Protein AF-A0A2E4NJY4-F1 (afdb_monomer)

Secondary structure (DSSP, 8-state):
-----GGGS-HHHHHHHHHHHHHHHHHHHHHHHHHHHHHHHHHHHHHSPPP--S--S------HHHHHHHHHHHHHHHHHHHHHHHHHHHHHHHHT-S-SS--

Structure (mmCIF, N/CA/C/O backbone):
data_AF-A0A2E4NJY4-F1
#
_entry.id   AF-A0A2E4NJY4-F1
#
loop_
_atom_site.group_PDB
_atom_site.id
_atom_site.type_symbol
_atom_site.label_atom_id
_atom_site.label_alt_id
_atom_site.label_comp_id
_atom_site.label_asym_id
_atom_site.label_entity_id
_atom_site.label_seq_id
_atom_site.pdbx_PDB_ins_code
_atom_site.Cartn_x
_atom_site.Cartn_y
_atom_site.Cartn_z
_atom_site.occupancy
_atom_site.B_iso_or_equiv
_atom_site.auth_seq_id
_atom_site.auth_comp_id
_atom_site.auth_asym_id
_atom_site.auth_atom_id
_atom_site.pdbx_PDB_model_num
ATOM 1 N N . MET A 1 1 ? -5.753 20.124 38.294 1.00 34.56 1 MET A N 1
ATOM 2 C CA . MET A 1 1 ? -6.091 19.967 36.862 1.00 34.56 1 MET A CA 1
ATOM 3 C C . MET A 1 1 ? -7.197 18.928 36.745 1.00 34.56 1 MET A C 1
ATOM 5 O O . MET A 1 1 ? -7.000 17.811 37.198 1.00 34.56 1 MET A O 1
ATOM 9 N N . LYS A 1 2 ? -8.380 19.304 36.238 1.00 36.62 2 LYS A N 1
ATOM 10 C CA . LYS A 1 2 ? -9.486 18.368 35.973 1.00 36.62 2 LYS A CA 1
ATOM 11 C C . LYS A 1 2 ? -9.228 17.725 34.609 1.00 36.62 2 LYS A C 1
ATOM 13 O O . LYS A 1 2 ? -9.400 18.387 33.590 1.00 36.62 2 LYS A O 1
ATOM 18 N N . LEU A 1 3 ? -8.766 16.478 34.598 1.00 55.16 3 LEU A N 1
ATOM 19 C CA . LEU A 1 3 ? -8.712 15.669 33.381 1.00 55.16 3 LEU A CA 1
ATOM 20 C C . LEU A 1 3 ? -10.158 15.399 32.961 1.00 55.16 3 LEU A C 1
ATOM 22 O O . LEU A 1 3 ? -10.919 14.794 33.714 1.00 55.16 3 LEU A O 1
ATOM 26 N N . ILE A 1 4 ? -10.557 15.933 31.807 1.00 56.66 4 ILE A N 1
ATOM 27 C CA . ILE A 1 4 ? -11.868 15.657 31.219 1.00 56.66 4 ILE A CA 1
ATOM 28 C C . ILE A 1 4 ? -11.913 14.142 30.984 1.00 56.66 4 ILE A C 1
ATOM 30 O O . ILE A 1 4 ? -11.043 13.631 30.277 1.00 56.66 4 ILE A O 1
ATOM 34 N N . PRO A 1 5 ? -12.854 13.400 31.593 1.00 49.22 5 PRO A N 1
ATOM 35 C CA . PRO A 1 5 ? -12.918 11.967 31.382 1.00 49.22 5 PRO A CA 1
ATOM 36 C C . PRO A 1 5 ? -13.230 11.707 29.904 1.00 49.22 5 PRO A C 1
ATOM 38 O O . PRO A 1 5 ? -14.195 12.244 29.357 1.00 49.22 5 PRO A O 1
ATOM 41 N N . TYR A 1 6 ? -12.411 10.862 29.273 1.00 52.03 6 TYR A N 1
ATOM 42 C CA . TYR A 1 6 ? -12.509 10.427 27.871 1.00 52.03 6 TY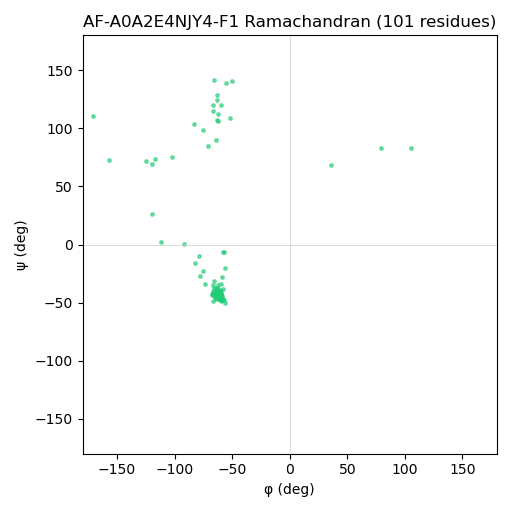R A CA 1
ATOM 43 C C . TYR A 1 6 ? -13.862 9.772 27.508 1.00 52.03 6 TYR A C 1
ATOM 45 O O . TYR A 1 6 ? -14.176 9.595 26.337 1.00 52.03 6 TYR A O 1
ATOM 53 N N . SER A 1 7 ? -14.728 9.540 28.500 1.00 51.09 7 SER A N 1
ATOM 54 C CA . SER A 1 7 ? -16.115 9.068 28.389 1.00 51.09 7 SER A CA 1
ATOM 55 C C . SER A 1 7 ? -17.052 9.945 27.531 1.00 51.09 7 SER A C 1
ATOM 57 O O . SER A 1 7 ? -18.193 9.549 27.299 1.00 51.09 7 SER A O 1
ATOM 59 N N . ASN A 1 8 ? -16.623 11.122 27.060 1.00 47.72 8 ASN A N 1
ATOM 60 C CA . ASN A 1 8 ? -17.412 11.965 26.148 1.00 47.72 8 ASN A CA 1
ATOM 61 C C . ASN A 1 8 ? -17.137 11.718 24.651 1.00 47.72 8 ASN A C 1
ATOM 63 O O . ASN A 1 8 ? -17.766 12.357 23.801 1.00 47.72 8 ASN A O 1
ATOM 67 N N . LEU A 1 9 ? -16.248 10.782 24.294 1.00 53.34 9 LEU A N 1
ATOM 68 C CA . LEU A 1 9 ? -16.159 10.263 22.927 1.00 53.34 9 LEU A CA 1
ATOM 69 C C . LEU A 1 9 ? -17.392 9.391 22.650 1.00 53.34 9 LEU A C 1
ATOM 71 O O . LEU A 1 9 ? -17.389 8.179 22.830 1.00 53.34 9 LEU A O 1
ATOM 75 N N . LYS A 1 10 ? -18.496 10.033 22.247 1.00 54.59 10 LYS A N 1
ATOM 76 C CA . LYS A 1 10 ? -19.745 9.350 21.886 1.00 54.59 10 LYS A CA 1
ATOM 77 C C . LYS A 1 10 ? -19.470 8.209 20.886 1.00 54.59 10 LYS A C 1
ATOM 79 O O . LYS A 1 10 ? -18.755 8.439 19.907 1.00 54.59 10 LYS A O 1
ATOM 84 N N . PRO A 1 11 ? -20.142 7.048 21.015 1.00 55.28 11 PRO A N 1
ATOM 85 C CA . PRO A 1 11 ? -19.958 5.877 20.141 1.00 55.28 11 PRO A CA 1
ATOM 86 C C . PRO A 1 11 ? -20.177 6.169 18.643 1.00 55.28 11 PRO A C 1
ATOM 88 O O . PRO A 1 11 ? -19.645 5.477 17.779 1.00 55.28 11 PRO A O 1
ATOM 91 N N . LYS A 1 12 ? -20.887 7.256 18.309 1.00 58.84 12 LYS A N 1
ATOM 92 C CA . LYS A 1 12 ? -21.047 7.752 16.933 1.00 58.84 12 LYS A CA 1
ATOM 93 C C . LYS A 1 12 ? -19.713 8.116 16.256 1.00 58.84 12 LYS A C 1
ATOM 95 O O . LYS A 1 12 ? -19.580 7.921 15.051 1.00 58.84 12 LYS A O 1
ATOM 100 N N . ASN A 1 13 ? -18.729 8.614 17.006 1.00 66.69 13 ASN A N 1
ATOM 101 C CA . ASN A 1 13 ? -17.432 9.010 16.449 1.00 66.69 13 ASN A CA 1
ATOM 102 C C . ASN A 1 13 ? -16.516 7.802 16.182 1.00 66.69 13 ASN A C 1
ATOM 104 O O . ASN A 1 13 ? -15.723 7.849 15.243 1.00 66.69 13 ASN A O 1
ATOM 108 N N . LEU A 1 14 ? -16.677 6.699 16.926 1.00 69.50 14 LEU A N 1
ATOM 109 C CA . LEU A 1 14 ? -15.945 5.447 16.691 1.00 69.50 14 LEU A CA 1
ATOM 110 C C . LEU A 1 14 ? -16.275 4.833 15.323 1.00 69.50 14 LEU A C 1
ATOM 112 O O . LEU A 1 14 ? -15.378 4.390 14.609 1.00 69.50 14 LEU A O 1
ATOM 116 N N . GLY A 1 15 ? -17.554 4.839 14.932 1.00 73.38 15 GLY A N 1
ATOM 117 C CA . GLY A 1 15 ? -17.982 4.307 13.633 1.00 73.38 15 GLY A CA 1
ATOM 118 C C . GLY A 1 15 ? -17.381 5.072 12.449 1.00 73.38 15 GLY A C 1
ATOM 119 O O . GLY A 1 15 ? -16.963 4.469 11.463 1.00 73.38 15 GLY A O 1
ATOM 120 N N . ILE A 1 16 ? -17.273 6.398 12.571 1.00 79.50 16 ILE A N 1
ATOM 121 C CA . ILE A 1 16 ? -16.626 7.258 11.569 1.00 79.50 16 ILE A CA 1
ATOM 122 C C . ILE A 1 16 ? -15.125 6.970 11.499 1.00 79.50 16 ILE A C 1
ATOM 124 O O . ILE A 1 16 ? -14.575 6.859 10.406 1.00 79.50 16 ILE A O 1
ATOM 128 N N . LEU A 1 17 ? -14.465 6.783 12.643 1.00 81.75 17 LEU A N 1
ATOM 129 C CA . LEU A 1 17 ? -13.042 6.452 12.678 1.00 81.75 17 LEU A CA 1
ATOM 130 C C . LEU A 1 17 ? -12.755 5.087 12.030 1.00 81.75 17 LEU A C 1
ATOM 132 O O . LEU A 1 17 ? -11.796 4.955 11.272 1.00 81.75 17 LEU A O 1
ATOM 136 N N . LEU A 1 18 ? -13.628 4.096 12.240 1.00 84.25 18 LEU A N 1
ATOM 137 C CA . LEU A 1 18 ? -13.537 2.792 11.577 1.00 84.25 18 LEU A CA 1
ATOM 138 C C . LEU A 1 18 ? -13.751 2.896 10.055 1.00 84.25 18 LEU A C 1
ATOM 140 O O . LEU A 1 18 ? -13.086 2.202 9.285 1.00 84.25 1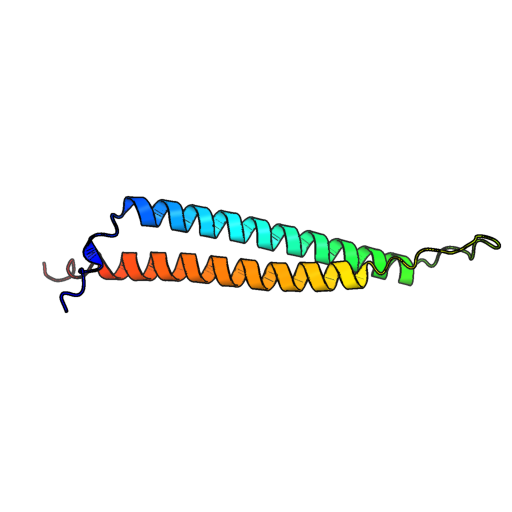8 LEU A O 1
ATOM 144 N N . LEU A 1 19 ? -14.662 3.768 9.607 1.00 84.75 19 LEU A N 1
ATOM 145 C CA . LEU A 1 19 ? -14.862 4.054 8.184 1.00 84.75 19 LEU A CA 1
ATOM 146 C C . LEU A 1 19 ? -13.582 4.632 7.562 1.00 84.75 19 LEU A C 1
ATOM 148 O O . LEU A 1 19 ? -13.145 4.156 6.515 1.00 84.75 19 LEU A O 1
ATOM 152 N N . PHE A 1 20 ? -12.955 5.607 8.226 1.00 84.50 20 PHE A N 1
ATOM 153 C CA . PHE A 1 20 ? -11.680 6.174 7.785 1.00 84.50 20 PHE A CA 1
ATOM 154 C C . PHE A 1 20 ? -10.559 5.137 7.773 1.00 84.50 20 PHE A C 1
ATOM 156 O O . PHE A 1 20 ? -9.808 5.091 6.803 1.00 84.50 20 PHE A O 1
ATOM 163 N N . ALA A 1 21 ? -10.477 4.271 8.788 1.00 86.31 21 ALA A N 1
ATOM 164 C CA . ALA A 1 21 ? -9.521 3.167 8.809 1.00 86.31 21 ALA A CA 1
ATOM 165 C C . ALA A 1 21 ? -9.686 2.276 7.567 1.00 86.31 21 ALA A C 1
ATOM 167 O O . ALA A 1 21 ? -8.734 2.057 6.826 1.00 86.31 21 ALA A O 1
ATOM 168 N N . ARG A 1 22 ? -10.916 1.845 7.256 1.00 88.88 22 ARG A N 1
ATOM 169 C CA . ARG A 1 22 ? -11.191 1.033 6.057 1.00 88.88 22 ARG A CA 1
ATOM 170 C C . ARG A 1 22 ? -10.838 1.757 4.760 1.00 88.88 22 ARG A C 1
ATOM 172 O O . ARG A 1 22 ? -10.250 1.147 3.873 1.00 88.88 22 ARG A O 1
ATOM 179 N N . LEU A 1 23 ? -11.175 3.040 4.645 1.00 91.81 23 LEU A N 1
ATOM 180 C CA . LEU A 1 23 ? -10.858 3.828 3.455 1.00 91.81 23 LEU A CA 1
ATOM 181 C C . LEU A 1 23 ? -9.340 3.956 3.255 1.00 91.81 23 LEU A C 1
ATOM 183 O O . LEU A 1 23 ? -8.855 3.766 2.141 1.00 91.81 23 LEU A O 1
ATOM 187 N N . LEU A 1 24 ? -8.590 4.210 4.334 1.00 88.31 24 LEU A N 1
ATOM 188 C CA . LEU A 1 24 ? -7.127 4.214 4.302 1.00 88.31 24 LEU A CA 1
ATOM 189 C C . LEU A 1 24 ? -6.577 2.837 3.928 1.00 88.31 24 LEU A C 1
ATOM 191 O O . LEU A 1 24 ? -5.663 2.766 3.115 1.00 88.31 24 LEU A O 1
ATOM 195 N N . ALA A 1 25 ? -7.143 1.745 4.450 1.00 89.31 25 ALA A N 1
ATOM 196 C CA . ALA A 1 25 ? -6.723 0.401 4.063 1.00 89.31 25 ALA A CA 1
ATOM 197 C C . ALA A 1 25 ? -6.867 0.173 2.550 1.00 89.31 25 ALA A C 1
ATOM 199 O O . ALA A 1 25 ? -5.917 -0.266 1.905 1.00 89.31 25 ALA A O 1
ATOM 200 N N . TYR A 1 26 ? -8.012 0.542 1.964 1.00 92.69 26 TYR A N 1
ATOM 201 C CA . TYR A 1 26 ? -8.220 0.453 0.515 1.00 92.69 26 TYR A CA 1
ATOM 202 C C . TYR A 1 26 ? -7.238 1.321 -0.276 1.00 92.69 26 TYR A C 1
ATOM 204 O O . TYR A 1 26 ? -6.702 0.860 -1.282 1.00 92.69 26 TYR A O 1
ATOM 212 N N . ALA A 1 27 ? -6.948 2.538 0.193 1.00 90.00 27 ALA A N 1
ATOM 213 C CA . ALA A 1 27 ? -5.933 3.392 -0.419 1.00 90.00 27 ALA A CA 1
ATOM 214 C C . ALA A 1 27 ? -4.532 2.755 -0.350 1.00 90.00 27 ALA A C 1
ATOM 216 O O . ALA A 1 27 ? -3.803 2.759 -1.339 1.00 90.00 27 ALA A O 1
ATOM 217 N N . GLY A 1 28 ? -4.178 2.143 0.783 1.00 89.69 28 GLY A N 1
ATOM 218 C CA . GLY A 1 28 ? -2.936 1.390 0.947 1.00 89.69 28 GLY A CA 1
ATOM 219 C C . GLY A 1 28 ? -2.833 0.218 -0.032 1.00 89.69 28 GLY A C 1
ATOM 220 O O . GLY A 1 28 ? -1.827 0.084 -0.723 1.00 89.69 28 GLY A O 1
ATOM 221 N N . TYR A 1 29 ? -3.887 -0.590 -0.170 1.00 91.81 29 TYR A N 1
ATOM 222 C CA . TYR A 1 29 ? -3.914 -1.692 -1.141 1.00 91.81 29 TYR A CA 1
ATOM 223 C C . TYR A 1 29 ? -3.828 -1.210 -2.592 1.00 91.81 29 TYR A C 1
ATOM 225 O O . TYR A 1 29 ? -3.150 -1.833 -3.408 1.00 91.81 29 TYR A O 1
ATOM 233 N N . PHE A 1 30 ? -4.463 -0.084 -2.914 1.00 92.62 30 PHE A N 1
ATOM 234 C CA . PHE A 1 30 ? -4.357 0.527 -4.234 1.00 92.62 30 PHE A CA 1
ATOM 235 C C . PHE A 1 30 ? -2.914 0.955 -4.554 1.00 92.62 30 PHE A C 1
ATOM 237 O O . PHE A 1 30 ? -2.408 0.657 -5.635 1.00 92.62 30 PHE A O 1
ATOM 244 N N . LEU A 1 31 ? -2.218 1.573 -3.592 1.00 91.12 31 LEU A N 1
ATOM 245 C CA . LEU A 1 31 ? -0.804 1.936 -3.728 1.00 91.12 31 LEU A CA 1
ATOM 246 C C . LEU A 1 31 ? 0.104 0.707 -3.899 1.00 91.12 31 LEU A C 1
ATOM 248 O O . LEU A 1 31 ? 1.028 0.750 -4.710 1.00 91.12 31 LEU A O 1
ATOM 252 N N . ILE A 1 32 ? -0.186 -0.404 -3.208 1.00 91.12 32 ILE A N 1
ATOM 253 C CA . ILE A 1 32 ? 0.513 -1.684 -3.428 1.00 91.12 32 ILE A CA 1
ATOM 254 C C . ILE A 1 32 ? 0.328 -2.150 -4.874 1.00 91.12 32 ILE A C 1
ATOM 256 O O . ILE A 1 32 ? 1.296 -2.573 -5.500 1.00 91.12 32 ILE A O 1
ATOM 260 N N . GLY A 1 33 ? -0.882 -2.041 -5.427 1.00 91.06 33 GLY A N 1
ATOM 261 C CA . GLY A 1 33 ? -1.152 -2.382 -6.826 1.00 91.06 33 GLY A CA 1
ATOM 262 C C . GLY A 1 33 ? -0.314 -1.562 -7.811 1.00 91.06 33 GLY A C 1
ATOM 263 O O . GLY A 1 33 ? 0.281 -2.129 -8.726 1.00 91.06 33 GLY A O 1
ATOM 264 N N . ILE A 1 34 ? -0.199 -0.248 -7.590 1.00 88.81 34 ILE A N 1
ATOM 265 C CA . ILE A 1 34 ? 0.661 0.632 -8.400 1.00 88.81 34 ILE A CA 1
ATOM 266 C C . ILE A 1 34 ? 2.131 0.214 -8.289 1.00 88.81 34 ILE A C 1
ATOM 268 O O . ILE A 1 34 ? 2.818 0.114 -9.305 1.00 88.81 34 ILE A O 1
ATOM 272 N N . ALA A 1 35 ? 2.608 -0.063 -7.073 1.00 88.94 35 ALA A N 1
ATOM 273 C CA . ALA A 1 35 ? 3.979 -0.515 -6.856 1.00 88.94 35 ALA A CA 1
ATOM 274 C C . ALA A 1 35 ? 4.268 -1.825 -7.600 1.00 88.94 35 ALA A C 1
ATOM 276 O O . ALA A 1 35 ? 5.309 -1.957 -8.244 1.00 88.94 35 ALA A O 1
ATOM 277 N N . LEU A 1 36 ? 3.320 -2.765 -7.565 1.00 90.25 36 LEU A N 1
ATOM 278 C CA . LEU A 1 36 ? 3.413 -4.037 -8.273 1.00 90.25 36 LEU A CA 1
ATOM 279 C C . LEU A 1 36 ? 3.490 -3.830 -9.789 1.00 90.25 36 LEU A C 1
ATOM 281 O O . LEU A 1 36 ? 4.341 -4.426 -10.440 1.00 90.25 36 LEU A O 1
ATOM 285 N N . LEU A 1 37 ? 2.630 -2.970 -10.347 1.00 89.00 37 LEU A N 1
ATOM 286 C CA . LEU A 1 37 ? 2.622 -2.655 -11.778 1.00 89.00 37 LEU A CA 1
ATOM 287 C C . LEU A 1 37 ? 3.955 -2.058 -12.237 1.00 89.00 37 LEU A C 1
ATOM 289 O O . LEU A 1 37 ? 4.474 -2.477 -13.267 1.00 89.00 37 LEU A O 1
ATOM 293 N N . ALA A 1 38 ? 4.530 -1.138 -11.459 1.00 86.75 38 ALA A N 1
ATOM 294 C CA . ALA A 1 38 ? 5.837 -0.555 -11.754 1.00 86.75 38 ALA A CA 1
ATOM 295 C C . ALA A 1 38 ? 6.966 -1.603 -11.710 1.00 86.75 38 ALA A C 1
ATOM 297 O O . ALA A 1 38 ? 7.866 -1.599 -12.548 1.00 86.75 38 ALA A O 1
ATOM 298 N N . PHE A 1 39 ? 6.898 -2.548 -10.767 1.00 84.00 39 PH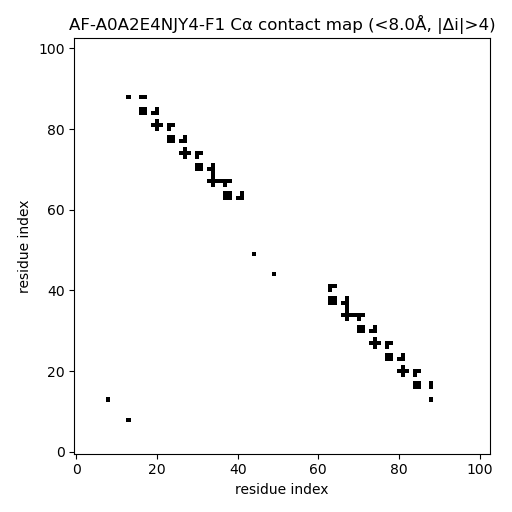E A N 1
ATOM 299 C CA . PHE A 1 39 ? 7.859 -3.649 -10.691 1.00 84.00 39 PHE A CA 1
ATOM 300 C C . PHE A 1 39 ? 7.720 -4.613 -11.874 1.00 84.00 39 PHE A C 1
ATOM 302 O O . PHE A 1 39 ? 8.715 -5.029 -12.464 1.00 84.00 39 PHE A O 1
ATOM 309 N N . PHE A 1 40 ? 6.484 -4.948 -12.253 1.00 86.19 40 PHE A N 1
ATOM 310 C CA . PHE A 1 40 ? 6.215 -5.803 -13.405 1.00 86.19 40 PHE A CA 1
ATOM 311 C C . PHE A 1 40 ? 6.599 -5.142 -14.728 1.00 86.19 40 PHE A C 1
ATOM 313 O O . PHE A 1 40 ? 7.074 -5.846 -15.615 1.00 86.19 40 PHE A O 1
ATOM 320 N N . SER A 1 41 ? 6.444 -3.821 -14.873 1.00 84.00 41 SER A N 1
ATOM 321 C CA . SER A 1 41 ? 6.879 -3.126 -16.089 1.00 84.00 41 SER A CA 1
ATOM 322 C C . SER A 1 41 ? 8.395 -3.181 -16.263 1.00 84.00 41 SER A C 1
ATOM 324 O O . SER A 1 41 ? 8.867 -3.457 -17.361 1.00 84.00 41 SER A O 1
ATOM 326 N N . GLU A 1 42 ? 9.154 -2.988 -15.180 1.00 81.69 42 GLU A N 1
ATOM 327 C CA . GLU A 1 42 ? 10.618 -3.132 -15.188 1.00 81.69 42 GLU A CA 1
ATOM 328 C C . GLU A 1 42 ? 11.035 -4.575 -15.480 1.00 81.69 42 GLU A C 1
ATOM 330 O O . GLU A 1 42 ? 11.882 -4.834 -16.333 1.00 81.69 42 GLU A O 1
ATOM 335 N N . PHE A 1 43 ? 10.388 -5.543 -14.827 1.00 83.81 43 PHE A N 1
ATOM 336 C CA . PHE A 1 43 ? 10.660 -6.957 -15.062 1.00 83.81 43 PHE A CA 1
ATOM 337 C C . PHE A 1 43 ? 10.378 -7.366 -16.516 1.00 83.81 43 PHE A C 1
ATOM 339 O O . PHE A 1 43 ? 11.146 -8.118 -17.115 1.00 83.81 43 PHE A O 1
ATOM 346 N N . TYR A 1 44 ? 9.301 -6.840 -17.105 1.00 84.56 44 TYR A N 1
ATOM 347 C CA . TYR A 1 44 ? 8.971 -7.056 -18.509 1.00 84.56 44 TYR A CA 1
ATOM 348 C C . TYR A 1 44 ? 10.027 -6.453 -19.443 1.00 84.56 44 TYR A C 1
ATOM 350 O O . TYR A 1 44 ? 10.493 -7.145 -20.345 1.00 84.56 44 TYR A O 1
ATOM 358 N N . ALA A 1 45 ? 10.444 -5.205 -19.205 1.00 82.75 45 ALA A N 1
ATOM 359 C CA . ALA A 1 45 ? 11.486 -4.546 -19.994 1.00 82.75 45 ALA A CA 1
ATOM 360 C C . ALA A 1 45 ? 12.840 -5.269 -19.896 1.00 82.75 45 ALA A C 1
ATOM 362 O O . ALA A 1 45 ? 13.572 -5.351 -20.881 1.00 82.75 45 ALA A O 1
ATOM 363 N N . TYR A 1 46 ? 13.150 -5.844 -18.730 1.00 80.50 46 TYR A N 1
ATOM 364 C CA . TYR A 1 46 ? 14.347 -6.656 -18.524 1.00 80.50 46 TYR A CA 1
ATOM 365 C C . TYR A 1 46 ? 14.309 -7.981 -19.301 1.00 80.50 46 TYR A C 1
ATOM 367 O O . TYR A 1 46 ? 15.306 -8.369 -19.907 1.00 80.50 46 TYR A O 1
ATOM 375 N N . LEU A 1 47 ? 13.169 -8.684 -19.298 1.00 85.88 47 LEU A N 1
ATOM 376 C CA . LEU A 1 47 ? 13.016 -9.956 -20.017 1.00 85.88 47 LEU A CA 1
ATOM 377 C C . LEU A 1 47 ? 12.913 -9.782 -21.536 1.00 85.88 47 LEU A C 1
ATOM 379 O O . LEU A 1 47 ? 13.379 -10.642 -22.284 1.00 85.88 47 LEU A O 1
ATOM 383 N N . PHE A 1 48 ? 12.300 -8.690 -21.987 1.00 84.75 48 PHE A N 1
ATOM 384 C CA . PHE A 1 48 ? 12.067 -8.392 -23.398 1.00 84.75 48 PHE A CA 1
ATOM 385 C C . PHE A 1 48 ? 12.658 -7.024 -23.756 1.00 84.75 48 PHE A C 1
ATOM 387 O O . PHE A 1 48 ? 11.912 -6.065 -23.973 1.00 84.75 48 PHE A O 1
ATOM 394 N N . PRO A 1 49 ? 13.996 -6.912 -23.826 1.00 77.81 49 PRO A N 1
ATOM 395 C CA . PRO A 1 49 ? 14.639 -5.654 -24.165 1.00 77.81 49 PRO A CA 1
ATOM 396 C C . PRO A 1 49 ? 14.255 -5.232 -25.587 1.00 77.81 49 PRO A C 1
ATOM 398 O O . PRO A 1 49 ? 14.440 -5.975 -26.555 1.00 77.81 49 PRO A O 1
ATOM 401 N N . SER A 1 50 ? 13.708 -4.025 -25.721 1.00 72.19 50 SER A N 1
ATOM 402 C CA . SER A 1 50 ? 13.409 -3.424 -27.021 1.00 72.19 50 SER A CA 1
ATOM 403 C C . SER A 1 50 ? 14.700 -3.139 -27.791 1.00 72.19 50 SER A C 1
ATOM 405 O O . SER A 1 50 ? 15.695 -2.713 -27.203 1.00 72.19 50 SER A O 1
ATOM 407 N N . ALA A 1 51 ? 14.681 -3.347 -29.112 1.00 69.31 51 ALA A N 1
ATOM 408 C CA . ALA A 1 51 ? 15.827 -3.057 -29.970 1.00 69.31 51 ALA A CA 1
ATOM 409 C C . ALA A 1 51 ? 16.278 -1.591 -29.801 1.00 69.31 51 ALA A C 1
ATOM 411 O O . ALA A 1 51 ? 15.419 -0.707 -29.719 1.00 69.31 51 ALA A O 1
ATOM 412 N N . PRO A 1 52 ? 17.595 -1.311 -29.756 1.00 63.31 52 PRO A N 1
ATOM 413 C CA . PRO A 1 52 ? 18.087 0.048 -29.591 1.00 63.31 52 PRO A CA 1
ATOM 414 C C . PRO A 1 52 ? 17.641 0.891 -30.787 1.00 63.31 52 PRO A C 1
ATOM 416 O O . PRO A 1 52 ? 18.070 0.671 -31.921 1.00 63.31 52 PRO A O 1
ATOM 419 N N . VAL A 1 53 ? 16.751 1.851 -30.537 1.00 62.75 53 VAL A N 1
ATOM 420 C CA . VAL A 1 53 ? 16.322 2.816 -31.548 1.00 62.75 53 VAL A CA 1
ATOM 421 C C . VAL A 1 53 ? 17.463 3.815 -31.707 1.00 62.75 53 VAL A C 1
ATOM 423 O O . VAL A 1 53 ? 17.669 4.696 -30.876 1.00 62.75 53 VAL A O 1
ATOM 426 N N . GLY A 1 54 ? 18.281 3.612 -32.739 1.00 54.66 54 GLY A N 1
ATOM 427 C CA . GLY A 1 54 ? 19.400 4.490 -33.055 1.00 54.66 54 GLY A CA 1
ATOM 428 C C . GLY A 1 54 ? 18.908 5.890 -33.411 1.00 54.66 54 GLY A C 1
ATOM 429 O O . GLY A 1 54 ? 18.379 6.097 -34.498 1.00 54.66 54 GLY A O 1
ATOM 430 N N . GLY A 1 55 ? 19.123 6.844 -32.504 1.00 62.44 55 GLY A N 1
ATOM 431 C CA . GLY A 1 55 ? 18.955 8.274 -32.757 1.00 62.44 55 GLY A CA 1
ATOM 432 C C . GLY A 1 55 ? 17.699 8.889 -32.143 1.00 62.44 55 GLY A C 1
ATOM 433 O O . GLY A 1 55 ? 16.710 9.081 -32.834 1.00 62.44 55 GLY A O 1
ATOM 434 N N . GLN A 1 56 ? 17.778 9.252 -30.864 1.00 51.78 56 GLN A N 1
ATOM 435 C CA . GLN A 1 56 ? 16.993 10.277 -30.153 1.00 51.78 56 GLN A CA 1
ATOM 436 C C . GLN A 1 56 ? 17.700 10.401 -28.788 1.00 51.78 56 GLN A C 1
ATOM 438 O O . GLN A 1 56 ? 17.861 9.406 -28.097 1.00 51.78 56 GLN A O 1
ATOM 443 N N . GLY A 1 57 ? 18.394 11.491 -28.456 1.00 49.53 57 GLY A N 1
ATOM 444 C CA . GLY A 1 57 ? 17.814 12.809 -28.228 1.00 49.53 57 GLY A CA 1
ATOM 445 C C . GLY A 1 57 ? 17.210 12.818 -26.824 1.00 49.53 57 GLY A C 1
ATOM 446 O O . GLY A 1 57 ? 16.026 12.542 -26.712 1.00 49.53 57 GLY A O 1
ATOM 447 N N . GLU A 1 58 ? 18.043 13.054 -25.798 1.00 48.88 58 GLU A N 1
ATOM 448 C CA . GLU A 1 58 ? 17.673 13.218 -24.376 1.00 48.88 58 GLU A CA 1
ATOM 449 C C . GLU A 1 58 ? 16.503 12.317 -23.932 1.00 48.88 58 GLU A C 1
ATOM 451 O O . GLU A 1 58 ? 15.393 12.782 -23.661 1.00 48.88 58 GLU A O 1
ATOM 456 N N . THR A 1 59 ? 16.725 11.003 -23.884 1.00 55.12 59 THR A N 1
ATOM 457 C CA . THR A 1 59 ? 15.775 10.080 -23.262 1.00 55.12 59 THR A CA 1
ATOM 458 C C . THR A 1 59 ? 15.673 10.464 -21.788 1.00 55.12 59 THR A C 1
ATOM 460 O O . THR A 1 59 ? 16.604 10.226 -21.024 1.00 55.12 59 THR A O 1
ATOM 463 N N . TYR A 1 60 ? 14.565 11.091 -21.382 1.00 49.12 60 TYR A N 1
ATOM 464 C CA . TYR A 1 60 ? 14.221 11.224 -19.968 1.00 49.12 60 TYR A CA 1
ATOM 465 C C . TYR A 1 60 ? 14.289 9.816 -19.366 1.00 49.12 60 TYR A C 1
ATOM 467 O O . TYR A 1 60 ? 13.451 8.975 -19.699 1.00 49.12 60 TYR A O 1
ATOM 475 N N . GLU A 1 61 ? 15.300 9.539 -18.538 1.00 58.75 61 GLU A N 1
ATOM 476 C CA . GLU A 1 61 ? 15.394 8.285 -17.796 1.00 58.75 61 GLU A CA 1
ATOM 477 C C . GLU A 1 61 ? 14.206 8.233 -16.833 1.00 58.75 61 GLU A C 1
ATOM 479 O O . GLU A 1 61 ? 14.234 8.734 -15.709 1.00 58.75 61 GLU A O 1
ATOM 484 N N . SER A 1 62 ? 13.091 7.672 -17.297 1.00 60.91 62 SER A N 1
ATOM 485 C CA . SER A 1 62 ? 12.018 7.278 -16.407 1.00 60.91 62 SER A CA 1
ATOM 486 C C . SER A 1 62 ? 12.564 6.133 -15.565 1.00 60.91 62 SER A C 1
ATOM 488 O O . SER A 1 62 ? 12.934 5.098 -16.117 1.00 60.91 62 SER A O 1
ATOM 490 N N . HIS A 1 63 ? 12.601 6.310 -14.247 1.00 68.44 63 HIS A N 1
ATOM 491 C CA . HIS A 1 63 ? 12.945 5.263 -13.289 1.00 68.44 63 HIS A CA 1
ATOM 492 C C . HIS A 1 63 ? 11.666 4.713 -12.629 1.00 68.44 63 HIS A C 1
ATOM 494 O O . HIS A 1 63 ? 11.368 5.063 -11.480 1.00 68.44 63 HIS A O 1
ATOM 500 N N . PRO A 1 64 ? 10.858 3.886 -13.326 1.00 70.75 64 PRO A N 1
ATOM 501 C CA . PRO A 1 64 ? 9.610 3.365 -12.777 1.00 70.75 64 PRO A CA 1
ATOM 502 C C . PRO A 1 64 ? 9.827 2.569 -11.485 1.00 70.75 64 PRO A C 1
ATOM 504 O O . PRO A 1 64 ? 8.966 2.610 -10.604 1.00 70.75 64 PRO A O 1
ATOM 507 N N . TYR A 1 65 ? 11.000 1.956 -11.287 1.00 75.06 65 TYR A N 1
ATOM 508 C CA . TYR A 1 65 ? 11.346 1.322 -10.011 1.00 75.06 65 TYR A CA 1
ATOM 509 C C . TYR A 1 65 ? 11.302 2.289 -8.808 1.00 75.06 65 TYR A C 1
ATOM 511 O O . TYR A 1 65 ? 10.836 1.905 -7.734 1.00 75.06 65 TYR A O 1
ATOM 519 N N . GLN A 1 66 ? 11.734 3.550 -8.962 1.00 82.06 66 GLN A N 1
ATOM 520 C CA . GLN A 1 66 ? 11.719 4.541 -7.874 1.00 82.06 66 GLN A CA 1
ATOM 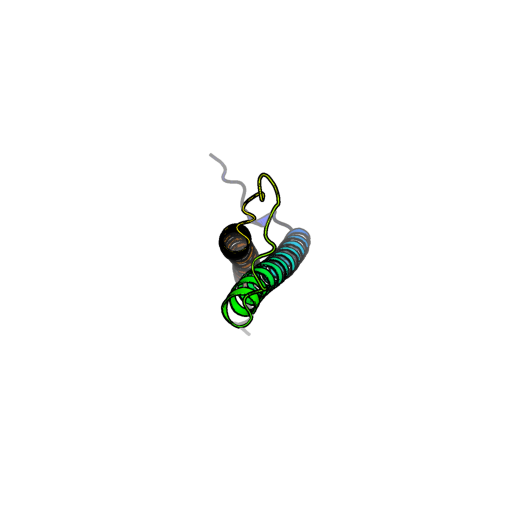521 C C . G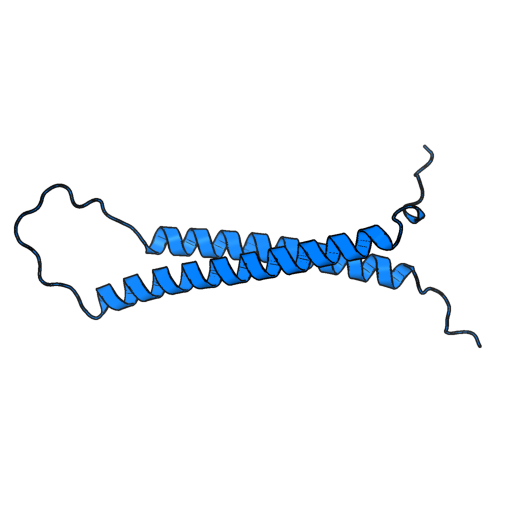LN A 1 66 ? 10.284 4.883 -7.478 1.00 82.06 66 GLN A C 1
ATOM 523 O O . GLN A 1 66 ? 9.961 4.935 -6.290 1.00 82.06 66 GLN A O 1
ATOM 528 N N . LEU A 1 67 ? 9.407 5.045 -8.474 1.00 82.00 67 LEU A N 1
ATOM 529 C CA . LEU A 1 67 ? 7.979 5.255 -8.256 1.00 82.00 67 LEU A CA 1
ATOM 530 C C . LEU A 1 67 ? 7.368 4.072 -7.491 1.00 82.00 67 LEU A C 1
ATOM 532 O O . LEU A 1 67 ? 6.611 4.279 -6.543 1.00 82.00 67 LEU A O 1
ATOM 536 N N . GLY A 1 68 ? 7.743 2.843 -7.859 1.00 84.44 68 GLY A N 1
ATOM 537 C CA . GLY A 1 68 ? 7.292 1.628 -7.184 1.00 84.44 68 GLY A CA 1
ATOM 538 C C . GLY A 1 68 ? 7.723 1.556 -5.718 1.00 84.44 68 GLY A C 1
ATOM 539 O O . GLY A 1 68 ? 6.901 1.272 -4.848 1.00 84.44 68 GLY A O 1
ATOM 540 N N . VAL A 1 69 ? 8.983 1.882 -5.416 1.00 87.38 69 VAL A N 1
ATOM 541 C CA . VAL A 1 69 ? 9.506 1.908 -4.037 1.00 87.38 69 VAL A CA 1
ATOM 542 C C . VAL A 1 69 ? 8.803 2.973 -3.191 1.00 87.38 69 VAL A C 1
ATOM 544 O O . VAL A 1 69 ? 8.405 2.694 -2.059 1.00 87.38 69 VAL A O 1
ATOM 547 N N . ILE A 1 70 ? 8.601 4.176 -3.737 1.00 89.00 70 ILE A N 1
ATOM 548 C CA . ILE A 1 70 ? 7.899 5.262 -3.038 1.00 89.00 70 ILE A CA 1
ATOM 549 C C . ILE A 1 70 ? 6.440 4.875 -2.776 1.00 89.00 70 ILE A C 1
ATOM 551 O O . ILE A 1 70 ? 5.954 5.040 -1.656 1.00 89.00 70 ILE A O 1
ATOM 555 N N . ALA A 1 71 ? 5.748 4.320 -3.775 1.00 88.81 71 ALA A N 1
ATOM 556 C CA . ALA A 1 71 ? 4.372 3.854 -3.629 1.00 88.81 71 ALA A CA 1
ATOM 557 C C . ALA A 1 71 ? 4.254 2.756 -2.561 1.00 88.81 71 ALA A C 1
ATOM 559 O O . ALA A 1 71 ? 3.336 2.799 -1.741 1.00 88.81 71 ALA A O 1
ATOM 560 N N . LEU A 1 72 ? 5.210 1.822 -2.510 1.00 90.56 72 LEU A N 1
ATOM 561 C CA . LEU A 1 72 ? 5.253 0.770 -1.494 1.00 90.56 72 LEU A CA 1
ATOM 562 C C . LEU A 1 72 ? 5.473 1.343 -0.087 1.00 90.56 72 LEU A C 1
ATOM 564 O O . LEU A 1 72 ? 4.772 0.964 0.849 1.00 90.56 72 LEU A O 1
ATOM 568 N N . PHE A 1 73 ? 6.408 2.284 0.067 1.00 92.00 73 PHE A N 1
ATOM 569 C CA . PHE A 1 73 ? 6.652 2.944 1.349 1.00 92.00 73 PHE A CA 1
ATOM 570 C C . PHE A 1 73 ? 5.407 3.696 1.839 1.00 92.00 73 PHE A C 1
ATOM 572 O O . PHE A 1 73 ? 4.982 3.520 2.982 1.00 92.00 73 PHE A O 1
ATOM 579 N N . LEU A 1 74 ? 4.775 4.478 0.959 1.00 91.00 74 LEU A N 1
ATOM 580 C CA . LEU A 1 74 ? 3.531 5.183 1.268 1.00 91.00 74 LEU A CA 1
ATOM 581 C C . LEU A 1 74 ? 2.411 4.210 1.641 1.00 91.00 74 LEU A C 1
ATOM 583 O O . LEU A 1 74 ? 1.696 4.456 2.611 1.00 91.00 74 LEU A O 1
ATOM 587 N N . ALA A 1 75 ? 2.286 3.085 0.933 1.00 92.19 75 ALA A N 1
ATOM 588 C CA . ALA A 1 75 ? 1.304 2.062 1.261 1.00 92.19 75 ALA A CA 1
ATOM 589 C C . ALA A 1 75 ? 1.496 1.515 2.680 1.00 92.19 75 ALA A C 1
ATOM 591 O O . ALA A 1 75 ? 0.527 1.428 3.431 1.00 92.19 75 ALA A O 1
ATOM 592 N N . ILE A 1 76 ? 2.734 1.195 3.069 1.00 92.00 76 ILE A N 1
ATOM 593 C CA . ILE A 1 76 ? 3.047 0.700 4.417 1.00 92.00 76 ILE A CA 1
ATOM 594 C C . ILE A 1 76 ? 2.631 1.731 5.468 1.00 92.00 76 ILE A C 1
ATOM 596 O O . ILE A 1 76 ? 1.928 1.385 6.415 1.00 92.00 76 ILE A O 1
ATOM 600 N N . VAL A 1 77 ? 3.006 3.000 5.287 1.00 93.62 77 VAL A N 1
ATOM 601 C CA . VAL A 1 77 ? 2.647 4.079 6.221 1.00 93.62 77 VAL A CA 1
ATOM 602 C C . VAL A 1 77 ? 1.127 4.201 6.356 1.00 93.62 77 VAL A C 1
ATOM 604 O O . VAL A 1 77 ? 0.602 4.220 7.469 1.00 93.62 77 VAL A O 1
ATOM 607 N N . VAL A 1 78 ? 0.408 4.226 5.234 1.00 92.75 78 VAL A N 1
ATOM 608 C CA . VAL A 1 78 ? -1.057 4.339 5.206 1.00 92.75 78 VAL A CA 1
ATOM 609 C C . VAL A 1 78 ? -1.723 3.141 5.895 1.00 92.75 78 VAL A C 1
ATOM 611 O O . VAL A 1 78 ? -2.659 3.323 6.677 1.00 92.75 78 VAL A O 1
ATOM 614 N N . LEU A 1 79 ? -1.227 1.922 5.662 1.00 91.50 79 LEU A N 1
ATOM 615 C CA . LEU A 1 79 ? -1.742 0.705 6.294 1.00 91.50 79 LEU A CA 1
ATOM 616 C C . LEU A 1 79 ? -1.483 0.679 7.802 1.00 91.50 79 LEU A C 1
ATOM 618 O O . LEU A 1 79 ? -2.375 0.294 8.557 1.00 91.50 79 LEU A O 1
ATOM 622 N N . VAL A 1 80 ? -0.310 1.129 8.254 1.00 92.12 80 VAL A N 1
ATOM 623 C CA . VAL A 1 80 ? -0.002 1.255 9.687 1.00 92.12 80 VAL A CA 1
ATOM 624 C C . VAL A 1 80 ? -0.956 2.246 10.350 1.00 92.12 80 VAL A C 1
ATOM 626 O O . VAL A 1 80 ? -1.544 1.926 11.381 1.00 92.12 80 VAL A O 1
ATOM 629 N N . VAL A 1 81 ? -1.185 3.415 9.745 1.00 90.06 81 VAL A N 1
ATOM 630 C CA . VAL A 1 81 ? -2.135 4.409 10.274 1.00 90.06 81 VAL A CA 1
ATOM 631 C C . VAL A 1 81 ? -3.560 3.847 10.319 1.00 90.06 81 VAL A C 1
ATOM 633 O O . VAL A 1 81 ? -4.250 3.994 11.327 1.00 90.06 81 VAL A O 1
ATOM 636 N N . SER A 1 82 ? -3.988 3.139 9.271 1.00 90.56 82 SER A N 1
ATOM 637 C CA . SER A 1 82 ? -5.268 2.423 9.258 1.00 90.56 82 SER A CA 1
ATOM 638 C C . SER A 1 82 ? -5.379 1.420 10.412 1.00 90.56 82 SER A C 1
ATOM 640 O O . SER A 1 82 ? -6.383 1.397 11.126 1.00 90.56 82 SER A O 1
ATOM 642 N N . ALA A 1 83 ? -4.346 0.599 10.616 1.00 87.62 83 ALA A N 1
ATOM 643 C CA . ALA A 1 83 ? -4.315 -0.399 11.679 1.00 87.62 83 ALA A CA 1
ATOM 644 C C . ALA A 1 83 ? -4.370 0.247 13.071 1.00 87.62 83 ALA A C 1
ATOM 646 O O . ALA A 1 83 ? -5.087 -0.245 13.940 1.00 87.62 83 ALA A O 1
ATOM 647 N N . LEU A 1 84 ? -3.688 1.381 13.269 1.00 88.44 84 LEU A N 1
ATOM 648 C CA . LEU A 1 84 ? -3.758 2.152 14.511 1.00 88.44 84 LEU A CA 1
ATOM 649 C C . LEU A 1 84 ? -5.178 2.656 14.780 1.00 88.44 84 LEU A C 1
ATOM 651 O O . LEU A 1 84 ? -5.683 2.474 15.884 1.00 88.44 84 LEU A O 1
ATOM 655 N N . PHE A 1 85 ? -5.859 3.231 13.784 1.00 85.31 85 PHE A N 1
ATOM 656 C CA . PHE A 1 85 ? -7.252 3.660 13.946 1.00 85.31 85 PHE A CA 1
ATOM 657 C C . PHE A 1 85 ? -8.179 2.494 14.291 1.00 85.31 85 PHE A C 1
ATOM 659 O O . PHE A 1 85 ? -8.993 2.617 15.205 1.00 85.31 85 PHE A O 1
ATOM 666 N N . ALA A 1 86 ? -8.028 1.347 13.627 1.00 84.12 86 ALA A N 1
ATOM 667 C CA . ALA A 1 86 ? -8.791 0.149 13.964 1.00 84.12 86 ALA A CA 1
ATOM 668 C C . ALA A 1 86 ? -8.503 -0.343 15.397 1.00 84.12 86 ALA A C 1
ATOM 670 O O . ALA A 1 86 ? -9.434 -0.707 16.116 1.00 84.12 86 ALA A O 1
ATOM 671 N N . ALA A 1 87 ? -7.241 -0.299 15.839 1.00 82.56 87 ALA A N 1
ATOM 672 C CA . ALA A 1 87 ? -6.840 -0.682 17.191 1.00 82.56 87 ALA A CA 1
ATOM 673 C C . ALA A 1 87 ? -7.417 0.259 18.260 1.00 82.56 87 ALA A C 1
ATOM 675 O O . ALA A 1 87 ? -7.951 -0.220 19.258 1.00 82.56 87 ALA A O 1
ATOM 676 N N . PHE A 1 88 ? -7.391 1.579 18.038 1.00 82.56 88 PHE A N 1
ATOM 677 C CA . PHE A 1 88 ? -8.025 2.549 18.938 1.00 82.56 88 PHE A CA 1
ATOM 678 C C . PHE A 1 88 ? -9.532 2.312 19.059 1.00 82.56 88 PHE A C 1
ATOM 680 O O . PHE A 1 88 ? -10.060 2.297 20.168 1.00 82.56 88 PHE A O 1
ATOM 687 N N . VAL A 1 89 ? -10.221 2.056 17.941 1.00 80.12 89 VAL A N 1
ATOM 688 C CA . VAL A 1 89 ? -11.655 1.720 17.961 1.00 80.12 89 VAL A CA 1
ATOM 689 C C . VAL A 1 89 ? -11.908 0.422 18.738 1.00 80.12 89 VAL A C 1
ATOM 691 O O . VAL A 1 89 ? -12.836 0.367 19.542 1.00 80.12 89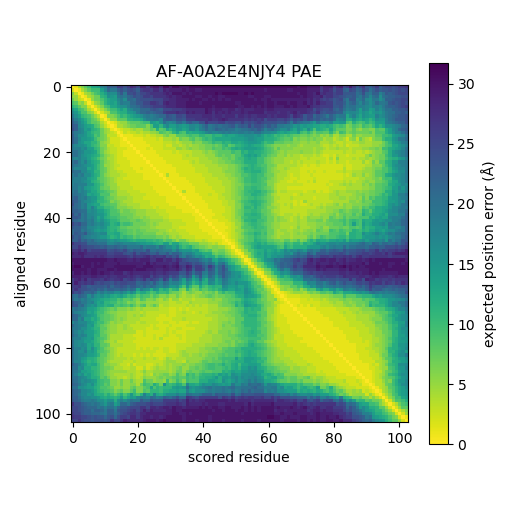 VAL A O 1
ATOM 694 N N . SER A 1 90 ? -11.081 -0.610 18.542 1.00 77.94 90 SER A N 1
ATOM 695 C CA . SER A 1 90 ? -11.200 -1.882 19.269 1.00 77.94 90 SER A CA 1
ATOM 696 C C . SER A 1 90 ? -10.957 -1.726 20.772 1.00 77.94 90 SER A C 1
ATOM 698 O O . SER A 1 90 ? -11.632 -2.373 21.572 1.00 77.94 90 SER A O 1
ATOM 700 N N . TRP A 1 91 ? -9.997 -0.888 21.164 1.00 79.38 91 TRP A N 1
ATOM 701 C CA . TRP A 1 91 ? -9.698 -0.626 22.567 1.00 79.38 91 TRP A CA 1
ATOM 702 C C . TRP A 1 91 ? -10.860 0.105 23.247 1.00 79.38 91 TRP A C 1
ATOM 704 O O . TRP A 1 91 ? -11.356 -0.360 24.272 1.00 79.38 91 TRP A O 1
ATOM 714 N N . GLU A 1 92 ? -11.372 1.173 22.642 1.00 74.50 92 GLU A N 1
ATOM 715 C CA . GLU A 1 92 ? -12.539 1.899 23.158 1.00 74.50 92 GLU A CA 1
ATOM 716 C C . GLU A 1 92 ? -13.782 0.993 23.254 1.00 74.50 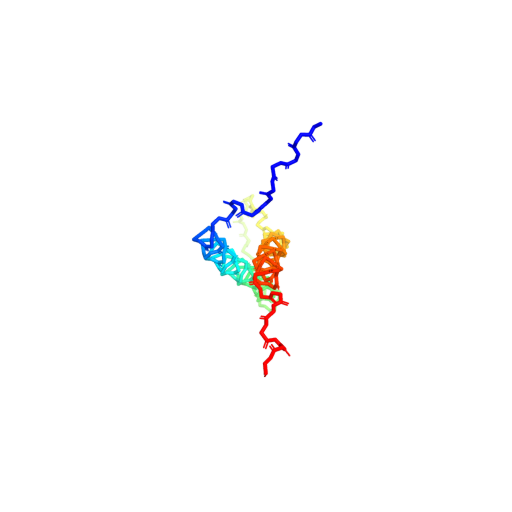92 GLU A C 1
ATOM 718 O O . GLU A 1 92 ? -14.498 1.010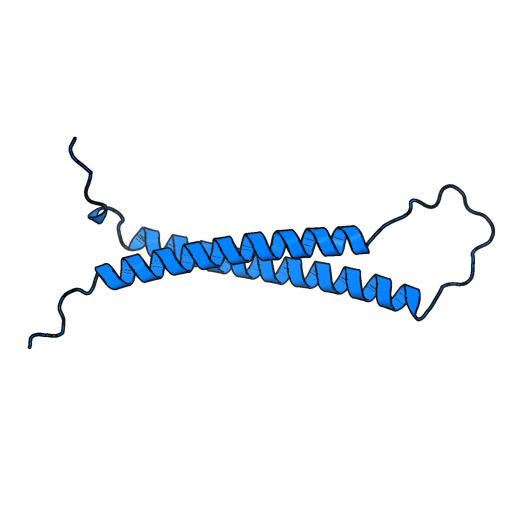 24.256 1.00 74.50 92 GLU A O 1
ATOM 723 N N . ALA A 1 93 ?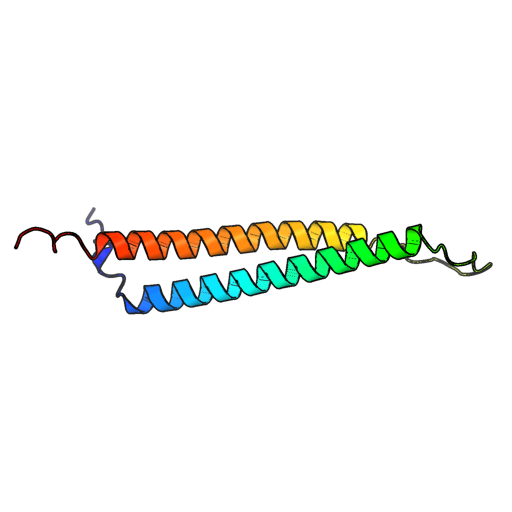 -13.999 0.112 22.270 1.00 68.75 93 ALA A N 1
ATOM 724 C CA . ALA A 1 93 ? -15.070 -0.882 22.336 1.00 68.75 93 ALA A CA 1
ATOM 725 C C . ALA A 1 93 ? -14.900 -1.850 23.524 1.00 68.75 93 ALA A C 1
ATOM 727 O O . ALA A 1 93 ? -15.875 -2.146 24.214 1.00 68.75 93 ALA A O 1
ATOM 728 N N . SER A 1 94 ? -13.674 -2.300 23.818 1.00 67.81 94 SER A N 1
ATOM 729 C CA . SER A 1 94 ? -13.401 -3.202 24.950 1.00 67.81 94 SER A CA 1
ATOM 730 C C . SER A 1 94 ? -13.654 -2.564 26.322 1.00 67.81 94 SER A C 1
ATOM 732 O O . SER A 1 94 ? -14.078 -3.250 27.247 1.00 67.81 94 SER A O 1
ATOM 734 N N . LEU A 1 95 ? -13.458 -1.246 26.448 1.00 64.50 95 LEU A N 1
ATOM 735 C CA . LEU A 1 95 ? -13.719 -0.501 27.684 1.00 64.50 95 LEU A CA 1
ATOM 736 C C . LEU A 1 95 ? -15.218 -0.278 27.932 1.00 64.50 95 LEU A C 1
ATOM 738 O O . LEU A 1 95 ? -15.626 -0.068 29.072 1.00 64.50 95 LEU A O 1
ATOM 742 N N . SER A 1 96 ? -16.042 -0.328 26.881 1.00 57.47 96 SER A N 1
ATOM 743 C CA . SER A 1 96 ? -17.494 -0.136 26.982 1.00 57.47 96 SER A CA 1
ATOM 744 C C . SER A 1 96 ? -18.273 -1.359 27.490 1.00 57.47 96 SER A C 1
ATOM 746 O O . SER A 1 96 ? -19.435 -1.208 27.860 1.00 57.47 96 SER A O 1
ATOM 748 N N . HIS A 1 97 ? -17.633 -2.531 27.603 1.00 53.47 97 HIS A N 1
ATOM 749 C CA . HIS A 1 97 ? -18.205 -3.744 28.211 1.00 53.47 97 HIS A CA 1
ATOM 750 C C . HIS A 1 97 ? -17.432 -4.190 29.473 1.00 53.47 97 HIS A C 1
ATOM 752 O O . HIS A 1 97 ? -16.716 -5.192 29.429 1.00 53.47 97 HIS A O 1
ATOM 758 N N . PRO A 1 98 ? -17.555 -3.510 30.632 1.00 50.16 98 PRO A N 1
ATOM 759 C CA . PRO A 1 98 ? -16.912 -4.001 31.848 1.00 50.16 98 PRO A CA 1
ATOM 760 C C . PRO A 1 98 ? -17.695 -5.098 32.586 1.00 50.16 98 PRO A C 1
ATOM 762 O O . PRO A 1 98 ? -17.107 -5.714 33.467 1.00 50.16 98 PRO A O 1
ATOM 765 N N . ASN A 1 99 ? -18.991 -5.336 32.320 1.00 49.50 99 ASN A N 1
ATOM 766 C CA . ASN A 1 99 ? -19.793 -6.137 33.257 1.00 49.50 99 ASN A CA 1
ATOM 767 C C . ASN A 1 99 ? -21.045 -6.831 32.676 1.00 49.50 99 ASN A C 1
ATOM 769 O O . ASN A 1 99 ? -22.159 -6.440 33.000 1.00 49.50 99 ASN A O 1
ATOM 773 N N . ASP A 1 100 ? -20.864 -7.888 31.879 1.00 50.12 100 ASP A N 1
ATOM 774 C CA . ASP A 1 100 ? -21.932 -8.868 31.563 1.00 50.12 100 ASP A CA 1
ATOM 775 C C . ASP A 1 100 ? -21.549 -10.289 32.030 1.00 50.12 100 ASP A C 1
ATOM 777 O O . ASP A 1 100 ? -21.952 -11.288 31.436 1.00 50.12 100 ASP A O 1
ATOM 781 N N . ARG A 1 101 ? -20.692 -10.406 33.056 1.00 50.88 101 ARG A N 1
ATOM 782 C CA . ARG A 1 101 ? -20.227 -11.707 33.579 1.00 50.88 101 ARG A CA 1
ATOM 783 C C . ARG A 1 101 ? -20.712 -12.067 34.981 1.00 50.88 101 ARG A C 1
ATOM 785 O O . ARG A 1 101 ? -20.404 -13.167 35.422 1.00 50.88 101 ARG A O 1
ATOM 792 N N . ASP A 1 102 ? -21.537 -11.231 35.601 1.00 48.09 102 ASP A N 1
ATOM 793 C CA . ASP A 1 102 ? -22.130 -11.511 36.910 1.00 48.09 102 ASP A CA 1
ATOM 794 C C . ASP A 1 102 ? -23.669 -11.531 36.831 1.00 48.09 102 ASP A C 1
ATOM 796 O O . ASP A 1 102 ? -24.333 -10.642 37.359 1.00 48.09 102 ASP A O 1
ATOM 800 N N . THR A 1 103 ? -24.242 -12.542 36.168 1.00 43.56 103 THR A N 1
ATOM 801 C CA . THR A 1 103 ? -25.607 -13.051 36.434 1.00 43.56 103 THR A CA 1
ATOM 802 C C . THR A 1 103 ? -25.694 -14.529 36.105 1.00 43.56 103 THR A C 1
ATOM 804 O O . THR A 1 103 ? -25.315 -14.874 34.961 1.00 43.56 103 THR A O 1
#

Foldseek 3Di:
DDDDPPVPPPLVVLVVLLVLLVVLLVLLVVLQVLLVVLVVVVVVCVVDPDDPPPDDDPDPPDPSNVSSVVSNVSSVVSNVVSVVSVVVSVVVVVVVDPDPPDD

Mean predicted aligned error: 12.38 Å

Nearest PDB structures (foldseek):
  6tz4-assembly1_JB  TM=7.976E-01  e=2.589E-01  Homo sapiens
  6tz5-assembly1_AA  TM=7.635E-01  e=1.196E+00  Homo sapiens
  7a0g-assembly1_EEE  TM=7.580E-01  e=7.412E+00  Serratia marcescens
  9bru-assembly1_f  TM=4.820E-01  e=2.570E+00  Mus musculus

Solvent-accessible surface area (backbone atoms only — not comparable to full-atom values): 5957 Å² total; per-residue (Å²): 135,86,77,78,69,75,83,74,69,52,73,73,57,45,58,53,44,43,50,51,17,52,54,33,36,52,52,15,54,51,28,40,51,53,16,48,52,28,48,50,52,52,52,45,45,68,77,55,65,74,79,85,75,86,83,72,81,85,71,77,81,77,57,48,59,59,55,16,53,52,29,38,52,50,17,52,54,37,36,51,54,16,50,49,40,43,49,54,43,52,50,57,55,57,68,74,64,85,77,90,81,88,126

pLDDT: mean 74.62, std 16.25, range [34.56, 93.62]

Sequence (103 aa):
MKLIPYSNLKPKNLGILLLFARLLAYAGYFLIGIALLAFFSEFYAYLFPSAPVGGQGETYESHPYQLGVIALFLAIVVLVVSALFAAFVSWEASLSHPNDRDT

Radius of gyration: 23.66 Å; Cα contacts (8 Å, |Δi|>4): 59; chains: 1; bounding box: 45×33×70 Å